Protein AF-A0A5K1E718-F1 (afdb_monomer_lite)

InterPro domains:
  IPR001752 Kinesin motor domain [PS50067] (1-47)
  IPR027417 P-loop containing nucleoside triphosphate hydrolase [SSF52540] (6-47)
  IPR027640 Kinesin-like protein [PTHR47972] (7-47)
  IPR036961 Kinesin motor domain superfamily [G3DSA:3.40.850.10] (1-47)

Structure (mmCIF, N/CA/C/O backbone):
data_AF-A0A5K1E718-F1
#
_entry.id   AF-A0A5K1E718-F1
#
loop_
_atom_site.group_PDB
_atom_site.id
_atom_site.type_symbol
_atom_site.label_atom_id
_atom_site.label_alt_id
_atom_site.label_comp_id
_atom_site.label_asym_id
_atom_site.label_entity_id
_atom_site.label_seq_id
_atom_site.pdbx_PDB_ins_code
_atom_site.Cartn_x
_atom_site.Cartn_y
_atom_site.Car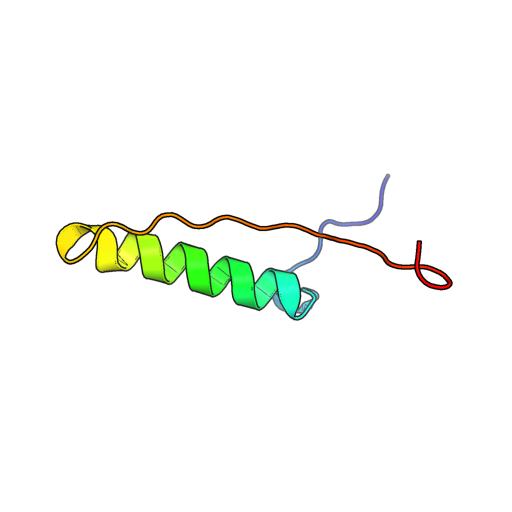tn_z
_atom_site.occupancy
_atom_site.B_iso_or_equiv
_atom_site.auth_seq_id
_atom_site.auth_comp_id
_atom_site.auth_asym_id
_atom_site.auth_atom_id
_atom_site.pdbx_PDB_model_num
ATOM 1 N N . THR A 1 1 ? 24.356 -3.722 5.942 1.00 62.25 1 THR A N 1
ATOM 2 C CA . THR A 1 1 ? 23.040 -3.379 6.520 1.00 62.25 1 THR A CA 1
ATOM 3 C C . THR A 1 1 ? 22.249 -2.714 5.415 1.00 62.25 1 THR A C 1
ATOM 5 O O . THR A 1 1 ? 22.826 -1.867 4.747 1.00 62.25 1 THR A O 1
ATOM 8 N N . GLY A 1 2 ? 21.044 -3.195 5.099 1.00 75.31 2 GLY A N 1
ATOM 9 C CA . GLY A 1 2 ? 20.235 -2.650 3.997 1.00 75.31 2 GLY A CA 1
ATOM 10 C C . GLY A 1 2 ? 19.751 -1.218 4.271 1.00 75.31 2 GLY A C 1
ATOM 11 O O . GLY A 1 2 ? 19.998 -0.709 5.365 1.00 75.31 2 GLY A O 1
ATOM 12 N N . PRO A 1 3 ? 19.089 -0.571 3.296 1.00 77.88 3 PRO A N 1
ATOM 13 C CA . PRO A 1 3 ? 18.492 0.744 3.505 1.00 77.88 3 PRO A CA 1
ATOM 14 C C . PRO A 1 3 ? 17.491 0.706 4.664 1.00 77.88 3 PRO A C 1
ATOM 16 O O . PRO A 1 3 ? 16.798 -0.296 4.864 1.00 77.88 3 PRO A O 1
ATOM 19 N N . GLU A 1 4 ? 17.447 1.790 5.440 1.00 80.56 4 GLU A N 1
ATOM 20 C CA . GLU A 1 4 ? 16.489 1.930 6.533 1.00 80.56 4 GLU A CA 1
ATOM 21 C C . GLU A 1 4 ? 15.051 1.899 5.993 1.00 80.56 4 GLU A C 1
ATOM 23 O O . GLU A 1 4 ? 14.784 2.427 4.907 1.00 80.56 4 GLU A O 1
ATOM 28 N N . PRO A 1 5 ? 14.116 1.268 6.723 1.00 76.38 5 PRO A N 1
ATOM 29 C CA . PRO A 1 5 ? 12.714 1.289 6.346 1.00 76.38 5 PRO A CA 1
ATOM 30 C C . PRO A 1 5 ? 12.188 2.734 6.351 1.00 76.38 5 PRO A C 1
ATOM 32 O O . PRO A 1 5 ? 12.556 3.521 7.226 1.00 76.38 5 PRO A O 1
ATOM 35 N N . PRO A 1 6 ? 11.319 3.096 5.396 1.00 77.31 6 PRO A N 1
ATOM 36 C CA . PRO A 1 6 ? 10.831 4.460 5.280 1.00 77.31 6 PRO A CA 1
ATOM 37 C C . PRO A 1 6 ? 9.899 4.812 6.451 1.00 77.31 6 PRO A C 1
ATOM 39 O O . PRO A 1 6 ? 8.952 4.079 6.749 1.00 77.31 6 PRO A O 1
ATOM 42 N N . SER A 1 7 ? 10.148 5.955 7.094 1.00 84.62 7 SER A N 1
ATOM 43 C CA . SER A 1 7 ? 9.232 6.570 8.063 1.00 84.62 7 SER A CA 1
ATOM 44 C C . SER A 1 7 ? 8.033 7.210 7.353 1.00 84.62 7 SER A C 1
ATOM 46 O O . SER A 1 7 ? 8.111 7.498 6.156 1.00 84.62 7 SER A O 1
ATOM 48 N N . GLU A 1 8 ? 6.945 7.493 8.078 1.00 82.12 8 GLU A N 1
ATOM 49 C CA . GLU A 1 8 ? 5.755 8.166 7.519 1.00 82.12 8 GLU A CA 1
ATOM 50 C C . GLU A 1 8 ? 6.095 9.478 6.789 1.00 82.12 8 GLU A C 1
ATOM 52 O O . GLU A 1 8 ? 5.522 9.784 5.740 1.00 82.12 8 GLU A O 1
ATOM 57 N N . GLU A 1 9 ? 7.089 10.217 7.292 1.00 84.00 9 GLU A N 1
ATOM 58 C CA . GLU A 1 9 ? 7.590 11.460 6.691 1.00 84.00 9 GLU A CA 1
ATOM 59 C C . GLU A 1 9 ? 8.214 11.237 5.304 1.00 84.00 9 GLU A C 1
ATOM 61 O O . GLU A 1 9 ? 8.191 12.126 4.454 1.00 84.00 9 GLU A O 1
ATOM 66 N N . THR A 1 10 ? 8.736 10.034 5.053 1.00 91.12 10 THR A N 1
ATOM 67 C CA . THR A 1 10 ? 9.413 9.657 3.801 1.00 91.12 10 THR A CA 1
ATOM 68 C C . THR A 1 10 ? 8.531 8.864 2.839 1.00 91.12 10 THR A C 1
ATOM 70 O O . THR A 1 10 ? 8.974 8.509 1.746 1.00 91.12 10 THR A O 1
ATOM 73 N N . TRP A 1 11 ? 7.277 8.573 3.203 1.00 91.62 11 TRP A N 1
ATOM 74 C CA . TRP A 1 11 ? 6.396 7.781 2.349 1.00 91.62 11 TRP A CA 1
ATOM 75 C C . TRP A 1 11 ? 6.110 8.467 1.010 1.00 91.62 11 TRP A C 1
ATOM 77 O O . TRP A 1 11 ? 5.957 9.684 0.904 1.00 91.62 11 TRP A O 1
ATOM 87 N N . GLY A 1 12 ? 5.994 7.666 -0.045 1.00 92.06 12 GLY A N 1
ATOM 88 C CA . GLY A 1 12 ? 5.445 8.134 -1.312 1.00 92.06 12 GLY A CA 1
ATOM 89 C C . GLY A 1 12 ? 3.945 8.416 -1.193 1.00 92.06 12 GLY A C 1
ATOM 90 O O . GLY A 1 12 ? 3.264 7.903 -0.303 1.00 92.06 12 GLY A O 1
ATOM 91 N N . VAL A 1 13 ? 3.407 9.201 -2.129 1.00 94.69 13 VAL A N 1
ATOM 92 C CA . VAL A 1 13 ? 1.971 9.534 -2.167 1.00 94.69 13 VAL A CA 1
ATOM 93 C C . VAL A 1 13 ? 1.080 8.289 -2.220 1.00 94.69 13 VAL A C 1
ATOM 95 O O . VAL A 1 13 ? 0.104 8.225 -1.479 1.00 94.69 13 VAL A O 1
ATOM 98 N N . ASN A 1 14 ? 1.460 7.272 -3.003 1.00 94.44 14 ASN A N 1
ATOM 99 C CA . ASN A 1 14 ? 0.694 6.027 -3.124 1.00 94.44 14 ASN A CA 1
ATOM 100 C C . ASN A 1 14 ? 0.613 5.281 -1.789 1.00 94.44 14 ASN A C 1
ATOM 102 O O . ASN A 1 14 ? -0.449 4.791 -1.421 1.00 94.44 14 ASN A O 1
ATOM 106 N N . TYR A 1 15 ? 1.719 5.234 -1.041 1.00 92.88 15 TYR A N 1
ATOM 107 C CA . TYR A 1 15 ? 1.753 4.541 0.242 1.00 92.88 15 TYR A CA 1
ATOM 108 C C . TYR A 1 15 ? 0.890 5.264 1.282 1.00 92.88 15 TYR A C 1
ATOM 110 O O . TYR A 1 15 ? 0.064 4.628 1.931 1.00 92.88 15 TYR A O 1
ATOM 118 N N . ARG 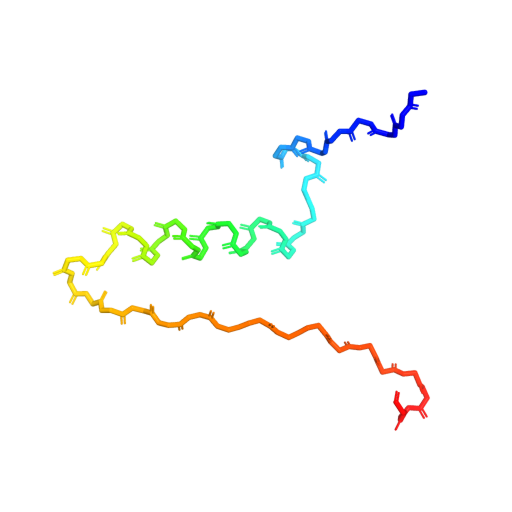A 1 16 ? 1.010 6.597 1.392 1.00 94.19 16 ARG A N 1
ATOM 119 C CA . ARG A 1 16 ? 0.153 7.392 2.292 1.00 94.19 16 ARG A CA 1
ATOM 120 C C . ARG A 1 16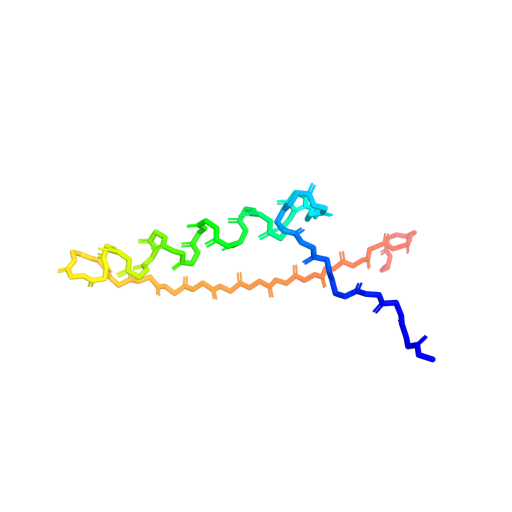 ? -1.332 7.226 1.967 1.00 94.19 16 ARG A C 1
ATOM 122 O O . ARG A 1 16 ? -2.120 6.957 2.865 1.00 94.19 16 ARG A O 1
ATOM 129 N N . ALA A 1 17 ? -1.703 7.331 0.691 1.00 94.88 17 ALA A N 1
ATOM 130 C CA . ALA A 1 17 ? -3.098 7.226 0.270 1.00 94.88 17 ALA A CA 1
ATOM 131 C C . ALA A 1 17 ? -3.696 5.843 0.572 1.00 94.88 17 ALA A C 1
ATOM 133 O O . ALA A 1 17 ? -4.814 5.753 1.078 1.00 94.88 17 ALA A O 1
ATOM 134 N N . LEU A 1 18 ? -2.950 4.767 0.301 1.00 95.94 18 LEU A N 1
ATOM 135 C CA . LEU A 1 18 ? -3.391 3.412 0.626 1.00 95.94 18 LEU A CA 1
ATOM 136 C C . LEU A 1 18 ? -3.486 3.197 2.141 1.00 95.94 18 LEU A C 1
ATOM 138 O O . LEU A 1 18 ? -4.471 2.626 2.603 1.00 95.94 18 LE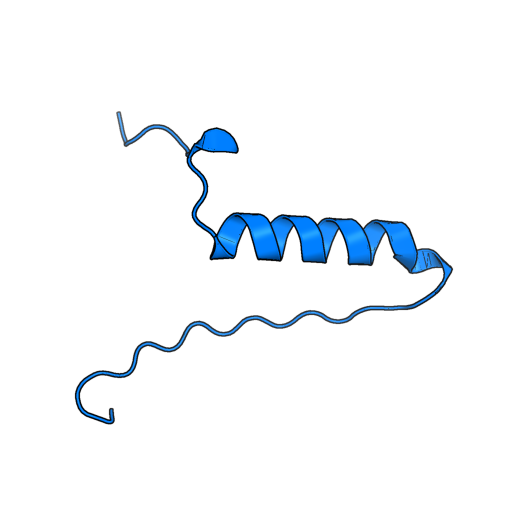U A O 1
ATOM 142 N N . ASN A 1 19 ? -2.524 3.697 2.920 1.00 94.50 19 ASN A N 1
ATOM 143 C CA . ASN A 1 19 ? -2.572 3.625 4.381 1.00 94.50 19 ASN A CA 1
ATOM 144 C C . ASN A 1 19 ? -3.839 4.292 4.943 1.00 94.50 19 ASN A C 1
ATOM 146 O O . ASN A 1 19 ? -4.562 3.682 5.733 1.00 94.50 19 ASN A O 1
ATOM 150 N N . ASP A 1 20 ? -4.157 5.501 4.478 1.00 95.81 20 ASP A N 1
ATOM 151 C CA . ASP A 1 20 ? -5.372 6.210 4.885 1.00 95.81 20 ASP A CA 1
ATOM 152 C C . ASP A 1 20 ? -6.641 5.462 4.448 1.00 95.81 20 ASP A C 1
ATOM 154 O O . ASP A 1 20 ? -7.585 5.330 5.233 1.00 95.81 20 ASP A O 1
ATOM 158 N N . LEU A 1 21 ? -6.658 4.910 3.228 1.00 96.69 21 LEU A N 1
ATOM 159 C CA . LEU A 1 21 ? -7.777 4.119 2.708 1.00 96.69 21 LEU A CA 1
ATOM 160 C C . LEU A 1 21 ? -8.058 2.887 3.583 1.00 96.69 21 LEU A C 1
ATOM 162 O O . LEU A 1 21 ? -9.206 2.665 3.980 1.00 96.69 21 LEU A O 1
ATOM 166 N N . PHE A 1 22 ? -7.023 2.118 3.930 1.00 96.38 22 PHE A N 1
ATOM 167 C CA . PHE A 1 22 ? -7.151 0.942 4.797 1.00 96.38 22 PHE A CA 1
ATOM 168 C C . PHE A 1 22 ? -7.521 1.308 6.238 1.00 96.38 22 PHE A C 1
ATOM 170 O O . PHE A 1 22 ? -8.241 0.565 6.911 1.00 96.38 22 PHE A O 1
ATOM 177 N N . LEU A 1 23 ? -7.054 2.453 6.737 1.00 97.00 23 LEU A N 1
ATOM 178 C CA . LEU A 1 23 ? -7.439 2.935 8.060 1.00 97.00 23 LEU A CA 1
ATOM 179 C C . LEU A 1 23 ? -8.927 3.308 8.097 1.00 97.00 23 LEU A C 1
ATOM 181 O O . LEU A 1 23 ? -9.636 2.970 9.049 1.00 97.00 23 LEU A O 1
ATOM 185 N N . ILE A 1 24 ? -9.415 3.998 7.065 1.00 97.19 24 ILE A N 1
ATOM 186 C CA . ILE A 1 24 ? -10.819 4.404 6.950 1.00 97.19 24 ILE A CA 1
ATOM 187 C C . ILE A 1 24 ? -11.729 3.184 6.789 1.00 97.19 24 ILE A C 1
ATOM 189 O O . ILE A 1 24 ? -12.774 3.130 7.448 1.00 97.19 24 ILE A O 1
ATOM 193 N N . SER A 1 25 ? -11.343 2.208 5.960 1.00 97.06 25 SER A N 1
ATOM 194 C CA . SER A 1 25 ? -12.142 0.997 5.739 1.00 97.06 25 SER A CA 1
ATOM 195 C C . SER A 1 25 ? -12.349 0.220 7.041 1.00 97.06 25 SER A C 1
ATOM 197 O O . SER A 1 25 ? -13.478 -0.141 7.377 1.00 97.06 25 SER A O 1
ATOM 199 N N . GLN A 1 26 ? -11.293 0.072 7.844 1.00 96.44 26 GLN A N 1
ATOM 200 C CA . GLN A 1 26 ? -11.372 -0.575 9.153 1.00 96.44 26 GLN A CA 1
ATOM 201 C C . GLN A 1 26 ? -12.201 0.238 10.151 1.00 96.44 26 GLN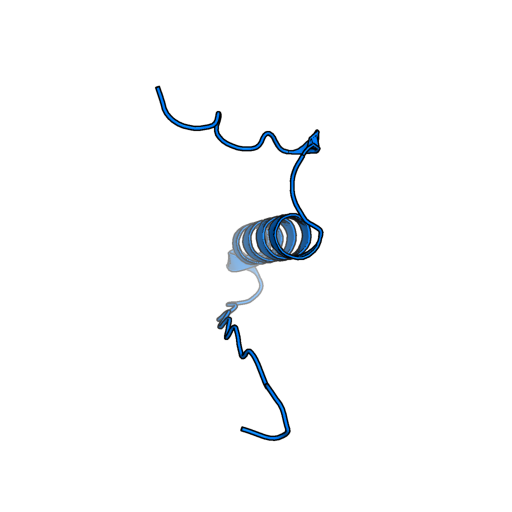 A C 1
ATOM 203 O O . GLN A 1 26 ? -13.092 -0.315 10.801 1.00 96.44 26 GLN A O 1
ATOM 208 N N . LYS A 1 27 ? -11.975 1.557 10.244 1.00 98.00 27 LYS A N 1
ATOM 209 C CA . LYS A 1 27 ? -12.721 2.441 11.161 1.00 98.00 27 LYS A CA 1
ATOM 210 C C . LYS A 1 27 ? -14.229 2.434 10.908 1.00 98.00 27 LYS A C 1
ATOM 212 O O . LYS A 1 27 ? -15.000 2.621 11.844 1.00 98.00 27 LYS A O 1
ATOM 217 N N . ARG A 1 28 ? -14.654 2.243 9.657 1.00 97.00 28 ARG A N 1
ATOM 218 C CA . ARG A 1 28 ? -16.069 2.281 9.244 1.00 97.00 28 ARG A CA 1
ATOM 219 C C . ARG A 1 28 ? -16.676 0.894 9.009 1.00 97.00 28 ARG A C 1
ATOM 221 O O . ARG A 1 28 ? -17.815 0.819 8.550 1.00 97.00 28 ARG A O 1
ATOM 228 N N . SER A 1 29 ? -15.954 -0.173 9.358 1.00 95.62 29 SER A N 1
ATOM 229 C CA . SER A 1 29 ? -16.354 -1.574 9.142 1.00 95.62 29 SER A CA 1
ATOM 230 C C . SER A 1 29 ? -17.692 -1.956 9.784 1.00 95.62 29 SER A C 1
ATOM 232 O O . SER A 1 29 ? -18.393 -2.829 9.285 1.00 95.62 29 SER A O 1
ATOM 234 N N . THR A 1 30 ? -18.096 -1.270 10.856 1.00 97.19 30 THR A N 1
ATOM 235 C CA . THR A 1 30 ? -19.391 -1.484 11.525 1.00 97.19 30 THR A CA 1
ATOM 236 C C . THR A 1 30 ? -20.578 -0.892 10.766 1.00 97.19 30 THR A C 1
ATOM 238 O O . THR A 1 30 ? -21.720 -1.240 11.045 1.00 97.19 30 THR A O 1
ATOM 241 N N . THR A 1 31 ? -20.326 0.026 9.828 1.00 97.06 31 THR A N 1
ATOM 242 C CA . THR A 1 31 ? -21.355 0.723 9.038 1.00 97.06 31 THR A CA 1
ATOM 243 C C . THR A 1 31 ? -21.406 0.225 7.594 1.00 97.06 31 THR A C 1
ATOM 245 O O . THR A 1 31 ? -22.473 0.222 6.989 1.00 97.06 31 THR A O 1
ATOM 248 N N . CYS A 1 32 ? -20.266 -0.174 7.025 1.00 95.25 32 CYS A N 1
ATOM 249 C CA . CYS A 1 32 ? -20.165 -0.682 5.660 1.00 95.25 32 CYS A CA 1
ATOM 250 C C . CYS A 1 32 ? -18.990 -1.661 5.546 1.00 95.25 32 CYS A C 1
ATOM 252 O O . CYS A 1 32 ? -17.932 -1.420 6.131 1.00 95.25 32 CYS A O 1
ATOM 254 N N . ALA A 1 33 ? -19.161 -2.727 4.764 1.00 95.19 33 ALA A N 1
ATOM 255 C CA . ALA A 1 33 ? -18.069 -3.608 4.371 1.00 95.19 33 ALA A CA 1
ATOM 256 C C . ALA A 1 33 ? -17.362 -3.033 3.136 1.00 95.19 33 ALA A C 1
ATOM 258 O O . ALA A 1 33 ? -18.013 -2.637 2.172 1.00 95.19 33 ALA A O 1
ATOM 259 N N . TYR A 1 34 ? -16.032 -2.995 3.173 1.00 96.44 34 TYR A N 1
ATOM 260 C CA . TYR A 1 34 ? -15.197 -2.528 2.070 1.00 96.44 34 TYR A CA 1
ATOM 261 C C . TYR A 1 34 ? -14.329 -3.682 1.580 1.00 96.44 34 TYR A C 1
ATOM 263 O O . TYR A 1 34 ? -13.685 -4.352 2.386 1.00 96.44 34 TYR A O 1
ATOM 271 N N . GLU A 1 35 ? -14.270 -3.858 0.267 1.00 95.94 35 GLU A N 1
ATOM 272 C CA . GLU A 1 35 ? -13.302 -4.708 -0.419 1.00 95.94 35 GLU A CA 1
ATOM 273 C C . GLU A 1 35 ? -12.367 -3.788 -1.209 1.00 95.94 35 GLU A C 1
ATOM 275 O O . GLU A 1 35 ? -12.828 -2.875 -1.897 1.00 95.94 35 GLU A O 1
ATOM 280 N N . VAL A 1 36 ? -11.056 -3.948 -1.024 1.00 93.94 36 VAL A N 1
ATOM 281 C CA . VAL A 1 36 ? -10.041 -3.059 -1.603 1.00 93.94 36 VAL A CA 1
ATOM 282 C C . VAL A 1 36 ? -9.044 -3.904 -2.380 1.00 93.94 36 VAL A C 1
ATOM 284 O O . VAL A 1 36 ? -8.325 -4.708 -1.793 1.00 93.94 36 VAL A O 1
ATOM 287 N N . GLU A 1 37 ? -8.973 -3.672 -3.686 1.00 95.19 37 GLU A N 1
ATOM 288 C CA . GLU A 1 37 ? -8.024 -4.312 -4.594 1.00 95.19 37 GLU A CA 1
ATOM 289 C C . GLU A 1 37 ? -7.072 -3.260 -5.173 1.00 95.19 37 GLU A C 1
ATOM 291 O O . GLU A 1 37 ? -7.470 -2.131 -5.464 1.00 95.19 37 GLU A O 1
ATOM 296 N N . VAL A 1 38 ? -5.796 -3.619 -5.326 1.00 94.38 38 VAL A N 1
ATOM 297 C CA . VAL A 1 38 ? -4.764 -2.733 -5.876 1.00 94.38 38 VAL A CA 1
ATOM 298 C C . VAL A 1 38 ? -4.008 -3.481 -6.959 1.00 94.38 38 VAL A C 1
ATOM 300 O O . VAL A 1 38 ? -3.527 -4.590 -6.734 1.00 94.38 38 VAL A O 1
ATOM 303 N N . GLN A 1 39 ? -3.847 -2.840 -8.114 1.00 95.56 39 GLN A N 1
ATOM 304 C CA . GLN A 1 39 ? -3.022 -3.339 -9.202 1.00 95.56 39 GLN A CA 1
ATOM 305 C C . GLN A 1 39 ? -2.009 -2.267 -9.596 1.00 95.56 39 GLN A C 1
ATOM 307 O O . GLN A 1 39 ? -2.375 -1.137 -9.910 1.00 95.56 39 GLN A O 1
ATOM 312 N N . MET A 1 40 ? -0.729 -2.630 -9.582 1.00 94.19 40 MET A N 1
ATOM 313 C CA . MET A 1 40 ? 0.323 -1.834 -10.205 1.00 94.19 40 MET A CA 1
ATOM 314 C C . MET A 1 40 ? 0.544 -2.366 -11.612 1.00 94.19 40 MET A C 1
ATOM 316 O O . MET A 1 40 ? 0.842 -3.547 -11.787 1.00 94.19 40 MET A O 1
ATOM 320 N N . VAL A 1 41 ? 0.388 -1.489 -12.596 1.00 92.50 41 VAL A N 1
ATOM 321 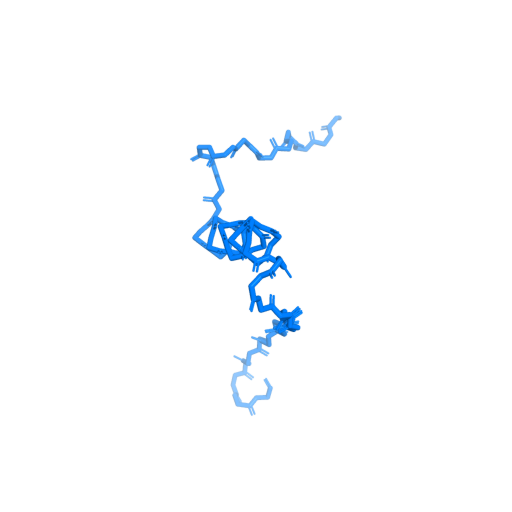C CA . VAL A 1 41 ? 0.701 -1.776 -13.992 1.00 92.50 41 VAL A CA 1
ATOM 322 C C . VAL A 1 41 ? 1.720 -0.753 -14.443 1.00 92.50 41 VAL A C 1
ATOM 324 O O . VAL A 1 41 ? 1.583 0.442 -14.185 1.00 92.50 41 VAL A O 1
ATOM 327 N N . GLU A 1 42 ? 2.748 -1.244 -15.105 1.00 93.31 42 GLU A N 1
ATOM 328 C CA . GLU A 1 42 ? 3.755 -0.428 -15.743 1.00 93.31 42 GLU A CA 1
ATOM 329 C C . GLU A 1 42 ? 3.595 -0.641 -17.242 1.00 93.31 42 GLU A C 1
ATOM 331 O O . GLU A 1 42 ? 3.604 -1.783 -17.690 1.00 93.31 42 GLU A O 1
ATOM 336 N N . ILE A 1 43 ? 3.361 0.438 -17.988 1.00 91.94 43 ILE A N 1
ATOM 337 C CA . ILE A 1 43 ? 3.148 0.370 -19.435 1.00 91.94 43 ILE A CA 1
ATOM 338 C C . ILE A 1 43 ? 4.334 1.043 -20.098 1.00 91.94 43 ILE A C 1
ATOM 340 O O . ILE A 1 43 ? 4.561 2.244 -19.913 1.00 91.94 43 ILE A O 1
ATOM 344 N N . TYR A 1 44 ? 5.063 0.278 -20.898 1.00 92.69 44 TYR A N 1
ATOM 345 C CA . TYR A 1 44 ? 6.201 0.776 -21.654 1.00 92.69 44 TYR A CA 1
ATOM 346 C C . TYR A 1 44 ? 5.928 0.621 -23.141 1.00 92.69 44 TYR A C 1
ATOM 348 O O . TYR A 1 44 ? 5.791 -0.489 -23.640 1.00 92.69 44 TYR A O 1
ATOM 356 N N . ASN A 1 45 ? 5.898 1.741 -23.870 1.00 87.44 45 ASN A N 1
ATOM 357 C CA . ASN A 1 45 ? 5.662 1.751 -25.319 1.00 87.44 45 ASN A CA 1
ATOM 358 C C . ASN A 1 45 ? 4.387 0.984 -25.738 1.00 87.44 45 ASN A C 1
ATOM 360 O O . ASN A 1 45 ? 4.412 0.249 -26.718 1.00 87.44 45 ASN A O 1
ATOM 364 N N . GLU A 1 46 ? 3.288 1.152 -24.993 1.00 75.88 46 GLU A N 1
ATOM 365 C CA . GLU A 1 46 ? 1.994 0.483 -25.241 1.00 75.88 46 GLU A CA 1
ATOM 366 C C . GLU A 1 46 ? 1.983 -1.052 -25.030 1.00 75.88 46 GLU A C 1
ATOM 368 O O . GLU A 1 46 ? 1.046 -1.716 -25.476 1.00 75.88 46 GLU A O 1
ATOM 373 N N . GLN A 1 47 ? 2.974 -1.613 -24.318 1.00 49.16 47 GLN A N 1
ATOM 374 C CA . GLN A 1 47 ? 2.978 -2.996 -23.806 1.00 49.16 47 GLN A CA 1
ATOM 375 C C . GLN A 1 47 ? 2.990 -3.052 -22.280 1.00 49.16 47 GLN A C 1
ATOM 377 O O . GLN A 1 47 ? 3.659 -2.191 -21.658 1.00 49.16 47 GLN A O 1
#

Radius of gyration: 15.37 Å; chains: 1; bounding box: 44×16×37 Å

Secondary structure (DSSP, 8-state):
--PPPPPGGG--HHHHHHHHHHHHHHHTTTT------------STT-

Foldseek 3Di:
DDDDDDDPVRDDPVVVVVVVVVVVQVVCVVPDHDDDDDDDDDADPND

Organism: NCBI:txid210225

pLDDT: mean 90.15, std 9.84, range [49.16, 98.0]

Sequence (47 aa):
TGPEPPSEETWGVNYRALNDLFLISQKRSTTCAYEVEVQMVEIYNEQ